Protein 1Y0K (pdb70)

Secondary structure (DSSP, 8-state):
-HHHHHHHHHHHHHHHHHHHHHS-HHHHHHHHHHHHHHHTT----GGGEE--SSSS-SEEETTEEEEEEEEE----EEEEHHHHHHTTHHHHHHHHHHHHHHT--GGG-EEEEEEE-SSEEEETTSPPPP-HHHHHTT-SEE---SSEE---EE-TTS-HHHHTTTT--EEPPTTT--

Solvent-accessible surface area: 9228 Å² total

B-factor: mean 22.19, std 8.13, range [10.28, 110.86]

Nearest PDB structures (foldseek):
  1y0k-assembly1_A  TM=1.006E+00  e=9.113E-38  Pseudomonas aeruginosa PAO1
  5sul-assembly1_A-2  TM=3.923E-01  e=6.007E-01  Saccharomyces cerevisiae S288C
  5l3k-assembly1_A  TM=2.399E-01  e=6.829E-01  Mycolicibacterium thermoresistibile

Foldseek 3Di:
DVLVVLVLLLVLLVVLVVDLVPDDDLVSQVVLVVLQCVLLVNDDDPVQWDQDPDDQPRIHGDQAREREEEQEDPSADEDELQVQLCSCVVVLVVVLVVCVVVVHQQQSHAYEYEYGYSRYDYDPVHDHDQPVVNVVSNHQWYWAYQFKIATRDHHPSHPPSSVVGHPDMGGDDRPSSD

InterPro domains:
  IPR011335 Restriction endonuclease type II-like [SSF52980] (1-209)
  IPR014796 Protein of unknown function DUF1780, putative endonuclease [PF08682] (2-208)
  IPR014796 Protein of unknown function DUF1780, putative endonuclease [cd22342] (6-203)
  IPR037074 Protein of unknown function DUF1780, putative endonuclease superfamily [G3DSA:3.40.1540.10] (1-209)

Radius of gyration: 15.77 Å; Cα contacts (8 Å, |Δi|>4): 285; chains: 1; bounding box: 35×41×45 Å

CATH classification: 3.40.1540.10

Sequence (178 aa):
NEADYLRLLTRQAEQANDFLSNARKWDRERWVCQRFLEALNNVPYRQEDFAAPGEQPPDVLFKGAGFEVFFVLDERPQRIAAAELQARLAPTLRKKAHNNYSERGIDHGELDLLAFVNLKRAVPDFNTPFPPPTEYLRQGWRSLSVGPTFARVLFAHSGAPEFLRANLGRSILFDAGVGL

Structure (mmCIF, N/CA/C/O backbone):
data_1Y0K
#
_entry.id   1Y0K
#
_cell.length_a   70.422
_cell.length_b   53.918
_cell.length_c   55.583
_cell.angle_alpha   90.00
_cell.angle_beta   119.41
_cell.angle_gamma   90.00
#
_symmetry.space_group_name_H-M   'C 1 2 1'
#
loop_
_entity.id
_entity.type
_entity.pdbx_description
1 polymer 'hypothetical protein PA4535'
2 water water
#
loop_
_atom_site.group_PDB
_atom_site.id
_atom_site.type_symbol
_atom_site.label_atom_id
_atom_site.label_alt_id
_atom_site.label_comp_id
_atom_site.label_asym_id
_atom_site.label_entity_id
_atom_site.label_seq_id
_atom_site.pdbx_PDB_ins_code
_atom_site.Cartn_x
_atom_site.Cartn_y
_atom_site.Cartn_z
_atom_site.occupancy
_atom_site.B_iso_or_equiv
_atom_site.auth_seq_id
_atom_site.auth_comp_id
_atom_site.auth_asym_id
_atom_site.auth_atom_id
_atom_site.pdbx_PDB_model_num
ATOM 9 N N . ASN A 1 2 ? 9.691 17.772 33.524 1.00 26.05 2 ASN A N 1
ATOM 10 C CA . ASN A 1 2 ? 10.196 16.650 32.744 1.00 25.75 2 ASN A CA 1
ATOM 11 C C . ASN A 1 2 ? 10.376 17.101 31.295 1.00 25.53 2 ASN A C 1
ATOM 12 O O . ASN A 1 2 ? 9.721 18.049 30.851 1.00 24.73 2 ASN A O 1
ATOM 17 N N . GLU A 1 3 ? 11.289 16.451 30.576 1.00 25.49 3 GLU A N 1
ATOM 18 C CA . GLU A 1 3 ? 11.635 16.900 29.220 1.00 25.87 3 GLU A CA 1
ATOM 19 C C . GLU A 1 3 ? 10.446 16.874 28.256 1.00 24.96 3 GLU A C 1
ATOM 20 O O . GLU A 1 3 ? 10.283 17.788 27.432 1.00 24.95 3 GLU A O 1
ATOM 26 N N . ALA A 1 4 ? 9.630 15.824 28.356 1.00 23.99 4 ALA A N 1
ATOM 27 C CA . ALA A 1 4 ? 8.483 15.638 27.469 1.00 23.09 4 ALA A CA 1
ATOM 28 C C . ALA A 1 4 ? 7.532 16.819 27.588 1.00 22.15 4 ALA A C 1
ATOM 29 O O . ALA A 1 4 ? 7.095 17.379 26.585 1.00 21.82 4 ALA A O 1
ATOM 31 N N . ASP A 1 5 ? 7.238 17.219 28.821 1.00 21.40 5 ASP A N 1
ATOM 32 C CA . ASP A 1 5 ? 6.324 18.330 29.040 1.00 21.42 5 ASP A CA 1
ATOM 33 C C . ASP A 1 5 ? 6.962 19.659 28.628 1.00 21.34 5 ASP A C 1
ATOM 34 O O . ASP A 1 5 ? 6.263 20.555 28.164 1.00 21.52 5 ASP A O 1
ATOM 39 N N . TYR A 1 6 ? 8.284 19.770 28.760 1.00 21.93 6 TYR A N 1
ATOM 40 C CA . TYR A 1 6 ? 8.971 20.998 28.301 1.00 21.83 6 TYR A CA 1
ATOM 41 C C . TYR A 1 6 ? 8.904 21.141 26.778 1.00 21.42 6 TYR A C 1
ATOM 42 O O . TYR A 1 6 ? 8.603 22.217 26.252 1.00 20.63 6 TYR A O 1
ATOM 51 N N . LEU A 1 7 ? 9.158 20.043 26.078 1.00 20.79 7 LEU A N 1
ATOM 52 C CA . LEU A 1 7 ? 9.061 20.029 24.622 1.00 20.86 7 LEU A CA 1
ATOM 53 C C . LEU A 1 7 ? 7.620 20.301 24.177 1.00 20.55 7 LEU A C 1
ATOM 54 O O . LEU A 1 7 ? 7.396 20.985 23.170 1.00 20.19 7 LEU A O 1
ATOM 59 N N . ARG A 1 8 ? 6.646 19.776 24.929 1.00 20.10 8 ARG A N 1
ATOM 60 C CA . ARG A 1 8 ? 5.230 20.092 24.687 1.00 19.75 8 ARG A CA 1
ATOM 61 C C . ARG A 1 8 ? 4.943 21.586 24.830 1.00 19.15 8 ARG A C 1
ATOM 62 O O . ARG A 1 8 ? 4.226 22.161 24.014 1.00 19.10 8 ARG A O 1
ATOM 70 N N . LEU A 1 9 ? 5.496 22.202 25.872 1.00 18.67 9 LEU A N 1
ATOM 71 C CA . LEU A 1 9 ? 5.369 23.639 26.076 1.00 18.89 9 LEU A CA 1
ATOM 72 C C . LEU A 1 9 ? 5.905 24.370 24.840 1.00 18.44 9 LEU A C 1
ATOM 73 O O . LEU A 1 9 ? 5.254 25.259 24.302 1.00 17.95 9 LEU A O 1
ATOM 78 N N . LEU A 1 10 ? 7.097 23.991 24.394 1.00 18.32 10 LEU A N 1
ATOM 79 C CA . LEU A 1 10 ? 7.692 24.655 23.232 1.00 18.36 10 LEU A CA 1
ATOM 80 C C . LEU A 1 10 ? 6.879 24.433 21.945 1.00 18.54 10 LEU A C 1
ATOM 81 O O . LEU A 1 10 ? 6.796 25.323 21.100 1.00 18.70 10 LEU A O 1
ATOM 86 N N . THR A 1 11 ? 6.262 23.259 21.819 1.00 18.67 11 THR A N 1
ATOM 87 C CA . THR A 1 11 ? 5.355 22.981 20.699 1.00 19.10 11 THR A CA 1
ATOM 88 C C . THR A 1 11 ? 4.091 23.850 20.735 1.00 19.01 11 THR A C 1
ATOM 89 O O . THR A 1 11 ? 3.678 24.381 19.704 1.00 18.95 11 THR A O 1
ATOM 93 N N . ARG A 1 12 ? 3.472 23.994 21.908 1.00 18.74 12 ARG A N 1
ATOM 94 C CA . ARG A 1 12 ? 2.291 24.863 22.040 1.00 19.02 12 ARG A CA 1
ATOM 95 C C . ARG A 1 12 ? 2.641 26.320 21.732 1.00 18.86 12 ARG A C 1
ATOM 96 O O . ARG A 1 12 ? 1.874 27.034 21.083 1.00 18.64 12 ARG A O 1
ATOM 104 N N . GLN A 1 13 ? 3.812 26.749 22.202 1.00 18.88 13 GLN A N 1
ATOM 105 C CA . GLN A 1 13 ? 4.361 28.062 21.876 1.00 19.35 13 GLN A CA 1
ATOM 106 C C . GLN A 1 13 ? 4.483 28.263 20.353 1.00 19.54 13 GLN A C 1
ATOM 107 O O . GLN A 1 13 ? 4.067 29.304 19.814 1.00 18.97 13 GLN A O 1
ATOM 113 N N . ALA A 1 14 ? 5.045 27.268 19.669 1.00 19.88 14 ALA A N 1
ATOM 114 C CA . ALA A 1 14 ? 5.177 27.319 18.213 1.00 21.09 14 ALA A CA 1
ATOM 115 C C . ALA A 1 14 ? 3.807 27.425 17.551 1.00 22.21 14 ALA A C 1
ATOM 116 O O . ALA A 1 14 ? 3.603 28.223 16.624 1.00 22.27 14 ALA A O 1
ATOM 118 N N . GLU A 1 15 ? 2.860 26.629 18.040 1.00 23.34 15 GLU A N 1
ATOM 119 C CA . GLU A 1 15 ? 1.486 26.668 17.542 1.00 25.13 15 GLU A CA 1
ATOM 120 C C . GLU A 1 15 ? 0.868 28.058 17.678 1.00 24.77 15 GLU A C 1
ATOM 121 O O . GLU A 1 15 ? 0.225 28.542 16.742 1.00 25.25 15 GLU A O 1
ATOM 127 N N . GLN A 1 16 ? 1.079 28.696 18.829 1.00 24.93 16 GLN A N 1
ATOM 128 C CA . GLN A 1 16 ? 0.564 30.042 19.105 1.00 25.47 16 GLN A CA 1
ATOM 129 C C . GLN A 1 16 ? 1.088 31.073 18.122 1.00 24.63 16 GLN A C 1
ATOM 130 O O . GLN A 1 16 ? 0.330 31.920 17.651 1.00 24.30 16 GLN A O 1
ATOM 136 N N . ALA A 1 17 ? 2.389 31.003 17.837 1.00 23.84 17 ALA A N 1
ATOM 137 C CA . ALA A 1 17 ? 3.012 31.897 16.869 1.00 23.54 17 ALA A CA 1
ATOM 138 C C . ALA A 1 17 ? 2.398 31.695 15.482 1.00 23.25 17 ALA A C 1
ATOM 139 O O . ALA A 1 17 ? 2.089 32.666 14.806 1.00 22.90 17 ALA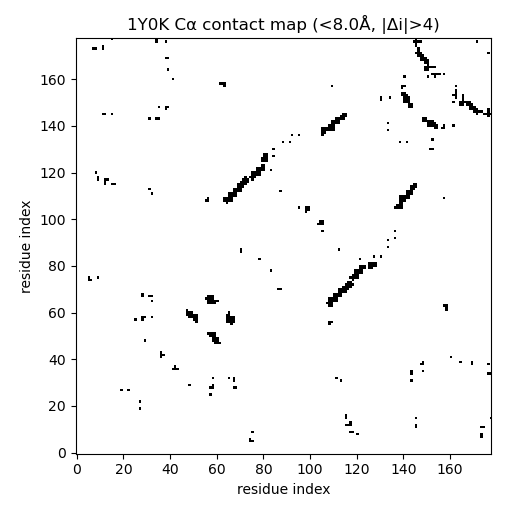 A O 1
ATOM 141 N N . ASN A 1 18 ? 2.213 30.437 15.075 1.00 23.14 18 ASN A N 1
ATOM 142 C CA . ASN A 1 18 ? 1.574 30.134 13.788 1.00 23.77 18 ASN A CA 1
ATOM 143 C C . ASN A 1 18 ? 0.145 30.644 13.706 1.00 24.43 18 ASN A C 1
ATOM 144 O O . ASN A 1 18 ? -0.257 31.201 12.686 1.00 24.11 18 ASN A O 1
ATOM 149 N N . ASP A 1 19 ? -0.612 30.459 14.784 1.00 24.87 19 ASP A N 1
ATOM 150 C CA . ASP A 1 19 ? -1.996 30.935 14.825 1.00 26.44 19 ASP A CA 1
ATOM 151 C C . ASP A 1 19 ? -2.055 32.444 14.612 1.00 26.48 19 ASP A C 1
ATOM 152 O O . ASP A 1 19 ? -2.881 32.930 13.842 1.00 26.81 19 ASP A O 1
ATOM 157 N N . PHE A 1 20 ? -1.148 33.174 15.253 1.00 26.85 20 PHE A N 1
ATOM 158 C CA . PHE A 1 20 ? -1.048 34.620 15.033 1.00 26.99 20 PHE A CA 1
ATOM 159 C C . PHE A 1 20 ? -0.681 34.993 13.590 1.00 26.90 20 PHE A C 1
ATOM 160 O O . PHE A 1 20 ? -1.326 35.859 12.980 1.00 26.54 20 PHE A O 1
ATOM 168 N N . LEU A 1 21 ? 0.355 34.355 13.048 1.00 26.55 21 LEU A N 1
ATOM 169 C CA . LEU A 1 21 ? 0.854 34.706 11.714 1.00 27.53 21 LEU A CA 1
ATOM 170 C C . LEU A 1 21 ? -0.174 34.430 10.624 1.00 28.30 21 LEU A C 1
ATOM 171 O O . LEU A 1 21 ? -0.327 35.220 9.690 1.00 28.36 21 LEU A O 1
ATOM 176 N N . SER A 1 22 ? -0.886 33.315 10.759 1.00 29.53 22 SER A N 1
ATOM 177 C CA . SER A 1 22 ? -1.842 32.893 9.738 1.00 30.68 22 SER A CA 1
ATOM 178 C C . SER A 1 22 ? -3.028 33.858 9.648 1.00 31.09 22 SER A C 1
ATOM 179 O O . SER A 1 22 ? -3.717 33.901 8.629 1.00 31.71 22 SER A O 1
ATOM 182 N N . ASN A 1 23 ? -3.243 34.649 10.696 1.00 31.08 23 ASN A N 1
ATOM 183 C CA . ASN A 1 23 ? -4.370 35.585 10.736 1.00 31.52 23 ASN A CA 1
ATOM 184 C C . ASN A 1 23 ? -3.985 37.065 10.632 1.00 31.09 23 ASN A C 1
ATOM 185 O O . ASN A 1 23 ? -4.855 37.930 10.505 1.00 31.43 23 ASN A O 1
ATOM 190 N N . ALA A 1 24 ? -2.686 37.351 10.687 1.00 30.11 24 ALA A N 1
ATOM 191 C CA . ALA A 1 24 ? -2.190 38.729 10.650 1.00 29.38 24 ALA A CA 1
ATOM 192 C C . ALA A 1 24 ? -2.174 39.273 9.224 1.00 28.79 24 ALA A C 1
ATOM 193 O O . ALA A 1 24 ? -2.098 38.506 8.265 1.00 28.85 24 ALA A O 1
ATOM 195 N N . ARG A 1 25 ? -2.247 40.597 9.097 1.00 28.64 25 ARG A N 1
ATOM 196 C CA . ARG A 1 25 ? -2.100 41.262 7.803 1.00 28.23 25 ARG A CA 1
ATOM 197 C C . ARG A 1 25 ? -0.626 41.303 7.404 1.00 27.53 25 ARG A C 1
ATOM 198 O O . ARG A 1 25 ? 0.242 41.267 8.276 1.00 26.77 25 ARG A O 1
ATOM 206 N N . LYS A 1 26 ? -0.354 41.404 6.098 1.00 26.70 26 LYS A N 1
ATOM 207 C CA . LYS A 1 26 ? 1.009 41.225 5.563 1.00 26.48 26 LYS A CA 1
ATOM 208 C C . LYS A 1 26 ? 2.086 42.168 6.132 1.00 25.65 26 LYS A C 1
ATOM 209 O O . LYS A 1 26 ? 3.101 41.702 6.675 1.00 25.76 26 LYS A O 1
ATOM 215 N N . TRP A 1 27 ? 1.889 43.477 6.003 1.00 24.11 27 TRP A N 1
ATOM 216 C CA . TRP A 1 27 ? 2.902 44.395 6.507 1.00 23.20 27 TRP A CA 1
ATOM 217 C C . TRP A 1 27 ? 2.971 44.367 8.032 1.00 21.98 27 TRP A C 1
ATOM 218 O O . TRP A 1 27 ? 4.057 44.417 8.612 1.00 21.78 27 TRP A O 1
ATOM 229 N N . ASP A 1 28 ? 1.816 44.261 8.675 1.00 21.16 28 ASP A N 1
ATOM 230 C CA . ASP A 1 28 ? 1.770 44.150 10.131 1.00 20.39 28 ASP A CA 1
ATOM 231 C C . ASP A 1 28 ? 2.568 42.926 10.622 1.00 19.58 28 ASP A C 1
ATOM 232 O O . ASP A 1 28 ? 3.304 43.017 11.598 1.00 18.74 28 ASP A O 1
ATOM 237 N N . ARG A 1 29 ? 2.410 41.804 9.930 1.00 18.56 29 ARG A N 1
ATOM 238 C CA . ARG A 1 29 ? 3.153 40.573 10.202 1.00 18.95 29 ARG A CA 1
ATOM 239 C C . ARG A 1 29 ? 4.662 40.811 10.118 1.00 17.58 29 ARG A C 1
ATOM 240 O O . ARG A 1 29 ? 5.419 40.381 10.990 1.00 17.00 29 ARG A O 1
ATOM 248 N N . GLU A 1 30 ? 5.087 41.478 9.049 1.00 17.11 30 GLU A N 1
ATOM 249 C CA . GLU A 1 30 ? 6.500 41.768 8.819 1.00 16.36 30 GLU A CA 1
ATOM 250 C C . GLU A 1 30 ? 7.051 42.735 9.860 1.00 16.22 30 GLU A C 1
ATOM 251 O O . GLU A 1 30 ? 8.153 42.525 10.384 1.00 16.23 30 GLU A O 1
ATOM 257 N N . ARG A 1 31 ? 6.278 43.771 10.181 1.00 15.68 31 ARG A N 1
ATOM 258 C CA . ARG A 1 31 ? 6.668 44.719 11.230 1.00 15.48 31 ARG A CA 1
ATOM 259 C C . ARG A 1 31 ? 6.748 44.013 12.590 1.00 14.68 31 ARG A C 1
ATOM 260 O O . ARG A 1 31 ? 7.669 44.255 13.378 1.00 14.46 31 ARG A O 1
ATOM 268 N N . TRP A 1 32 ? 5.799 43.120 12.848 1.00 14.18 32 TRP A N 1
ATOM 269 C CA . TRP A 1 32 ? 5.772 42.368 14.096 1.00 14.08 32 TRP A CA 1
ATOM 270 C C . TRP A 1 32 ? 7.074 41.572 14.237 1.00 13.52 32 TRP A C 1
ATOM 271 O O . TRP A 1 32 ? 7.675 41.577 15.300 1.00 13.13 32 TRP A O 1
ATOM 282 N N . VAL A 1 33 ? 7.519 40.918 13.163 1.00 12.86 33 VAL A N 1
ATOM 283 C CA . VAL A 1 33 ? 8.788 40.168 13.201 1.00 12.36 33 VAL A CA 1
ATOM 284 C C . VAL A 1 33 ? 9.955 41.096 13.569 1.00 12.42 33 VAL A C 1
ATOM 285 O O . VAL A 1 33 ? 10.787 40.767 14.426 1.00 12.43 33 VAL A O 1
ATOM 289 N N . CYS A 1 34 ? 10.014 42.250 12.914 1.00 12.71 34 CYS A N 1
ATOM 290 C CA . CYS A 1 34 ? 11.050 43.238 13.208 1.00 12.40 34 CYS A CA 1
ATOM 291 C C . CYS A 1 34 ? 11.000 43.659 14.679 1.00 12.58 34 CYS A C 1
ATOM 292 O O . CYS A 1 34 ? 12.032 43.737 15.330 1.00 12.29 34 CYS A O 1
ATOM 295 N N . GLN A 1 35 ? 9.807 43.931 15.202 1.00 12.69 35 GLN A N 1
ATOM 296 C CA . GLN A 1 35 ? 9.705 44.314 16.617 1.00 13.85 35 GLN A CA 1
ATOM 297 C C . GLN A 1 35 ? 10.217 43.222 17.546 1.00 13.53 35 GLN A C 1
ATOM 298 O O . GLN A 1 35 ? 10.955 43.511 18.484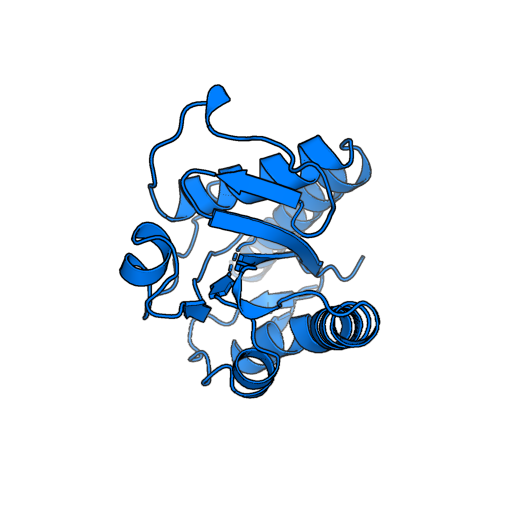 1.00 13.65 35 GLN A O 1
ATOM 304 N N . ARG A 1 36 ? 9.832 41.971 17.286 1.00 13.36 36 ARG A N 1
ATOM 305 C CA . ARG A 1 36 ? 10.282 40.836 18.120 1.00 13.54 36 ARG A CA 1
ATOM 306 C C . ARG A 1 36 ? 11.807 40.717 18.099 1.00 13.57 36 ARG A C 1
ATOM 307 O O . ARG A 1 36 ? 12.445 40.459 19.126 1.00 14.10 36 ARG A O 1
ATOM 315 N N . PHE A 1 37 ? 12.390 40.916 16.920 1.00 13.31 37 PHE A N 1
ATOM 316 C CA . PHE A 1 37 ? 13.849 40.858 16.748 1.00 13.03 37 PHE A CA 1
ATOM 317 C C . PHE A 1 37 ? 14.544 41.978 17.524 1.00 13.28 37 PHE A C 1
ATOM 318 O O . PHE A 1 37 ? 15.515 41.736 18.248 1.00 13.13 37 PHE A O 1
ATOM 326 N N . LEU A 1 38 ? 14.045 43.203 17.391 1.00 13.70 38 LEU A N 1
ATOM 327 C CA . LEU A 1 38 ? 14.634 44.343 18.102 1.00 13.85 38 LEU A CA 1
ATOM 328 C C . LEU A 1 38 ? 14.513 44.156 19.621 1.00 14.99 38 LEU A C 1
ATOM 329 O O . LEU A 1 38 ? 15.443 44.472 20.365 1.00 15.24 38 LEU A O 1
ATOM 334 N N . GLU A 1 39 ? 13.363 43.640 20.066 1.00 15.47 39 GLU A N 1
ATOM 335 C CA . GLU A 1 39 ? 13.168 43.304 21.480 1.00 16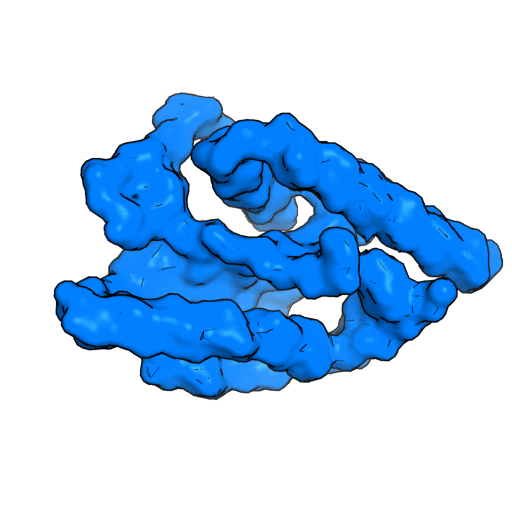.84 39 GLU A CA 1
ATOM 336 C C . GLU A 1 39 ? 14.163 42.252 21.966 1.00 16.74 39 GLU A C 1
ATOM 337 O O . GLU A 1 39 ? 14.704 42.376 23.060 1.00 17.15 39 GLU A O 1
ATOM 343 N N . ALA A 1 40 ? 14.431 41.248 21.136 1.00 16.47 40 ALA A N 1
ATOM 344 C CA . ALA A 1 40 ? 15.441 40.231 21.446 1.00 16.84 40 ALA A CA 1
ATOM 345 C C . ALA A 1 40 ? 16.821 40.839 21.659 1.00 17.20 40 ALA A C 1
ATOM 346 O O . ALA A 1 40 ? 17.574 40.390 22.523 1.00 17.57 40 ALA A O 1
ATOM 348 N N . LEU A 1 41 ? 17.141 41.864 20.873 1.00 17.20 41 LEU A N 1
ATOM 349 C CA . LEU A 1 41 ? 18.455 42.492 20.927 1.00 17.46 41 LEU A CA 1
ATOM 350 C C . LEU A 1 41 ? 18.509 43.681 21.867 1.00 17.39 41 LEU A C 1
ATOM 351 O O . LEU A 1 41 ? 19.553 44.331 21.966 1.00 17.60 41 LEU A O 1
ATOM 356 N N A ASN A 1 42 ? 17.388 43.958 22.534 0.50 17.67 42 ASN A N 1
ATOM 357 N N B ASN A 1 42 ? 17.399 43.961 22.558 0.50 17.69 42 ASN A N 1
ATOM 358 C CA A ASN A 1 42 ? 17.271 45.101 23.433 0.50 17.87 42 ASN A CA 1
ATOM 359 C CA B ASN A 1 42 ? 17.273 45.132 23.446 0.50 17.91 42 ASN A CA 1
ATOM 360 C C A ASN A 1 42 ? 17.633 46.411 22.719 0.50 17.83 42 ASN A C 1
ATOM 361 C C B ASN A 1 42 ? 17.547 46.468 22.756 0.50 17.86 42 ASN A C 1
ATOM 362 O O A ASN A 1 42 ? 18.400 47.234 23.229 0.50 17.42 42 ASN A O 1
ATOM 363 O O B ASN A 1 42 ? 18.159 47.377 23.330 0.50 17.39 42 ASN A O 1
ATOM 372 N N . VAL A 1 43 ? 17.083 46.582 21.518 1.00 17.32 43 VAL A N 1
ATOM 373 C CA . VAL A 1 43 ? 17.297 47.780 20.724 1.00 17.76 43 VAL A CA 1
ATOM 374 C C . VAL A 1 43 ? 16.029 48.621 20.858 1.00 18.46 43 VAL A C 1
ATOM 375 O O . VAL A 1 43 ? 14.946 48.180 20.460 1.00 18.07 43 VAL A O 1
ATOM 379 N N . PRO A 1 44 ? 16.151 49.823 21.448 1.00 19.26 44 PRO A N 1
ATOM 380 C CA . PRO A 1 44 ? 14.979 50.694 21.639 1.00 19.58 44 PRO A CA 1
ATOM 381 C C . PRO A 1 44 ? 14.334 51.151 20.331 1.00 19.68 44 PRO A C 1
ATOM 382 O O . PRO A 1 44 ? 15.020 51.378 19.332 1.00 19.48 44 PRO A O 1
ATOM 386 N N . TYR A 1 45 ? 13.013 51.290 20.347 1.00 19.98 45 TYR A N 1
ATOM 387 C CA . TYR A 1 45 ? 12.298 51.792 19.186 1.00 20.12 45 TYR A CA 1
ATOM 388 C C . TYR A 1 45 ? 11.020 52.501 19.605 1.00 20.87 45 TYR A C 1
ATOM 389 O O . TYR A 1 45 ? 10.474 52.245 20.683 1.00 20.80 45 TYR A O 1
ATOM 398 N N . ARG A 1 46 ? 10.560 53.401 18.749 1.00 21.73 46 ARG A N 1
ATOM 399 C CA . ARG A 1 46 ? 9.229 53.962 18.879 1.00 22.90 46 ARG A CA 1
ATOM 400 C C . ARG A 1 46 ? 8.447 53.468 17.673 1.00 22.35 46 ARG A C 1
ATOM 401 O O . ARG A 1 46 ? 9.042 53.107 16.654 1.00 22.54 46 ARG A O 1
ATOM 409 N N . GLN A 1 47 ? 7.123 53.442 17.777 1.00 22.42 47 GLN A N 1
ATOM 410 C CA . GLN A 1 47 ? 6.292 52.889 16.709 1.00 22.53 47 GLN A CA 1
ATOM 411 C C . GLN A 1 47 ? 6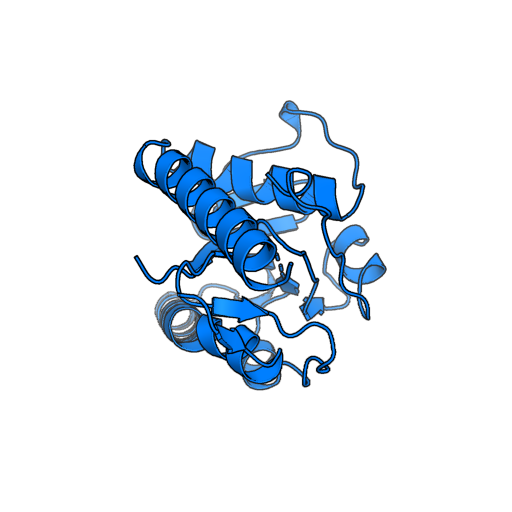.505 53.600 15.374 1.00 22.26 47 GLN A C 1
ATOM 412 O O . GLN A 1 47 ? 6.476 52.968 14.317 1.00 22.25 47 GLN A O 1
ATOM 418 N N . GLU A 1 48 ? 6.720 54.914 15.440 1.00 22.64 48 GLU A N 1
ATOM 419 C CA . GLU A 1 48 ? 6.959 55.759 14.265 1.00 23.01 48 GLU A CA 1
ATOM 420 C C . GLU A 1 48 ? 8.265 55.430 13.523 1.00 22.50 48 GLU A C 1
ATOM 421 O O . GLU A 1 48 ? 8.454 55.851 12.378 1.00 22.45 48 GLU A O 1
ATOM 427 N N . ASP A 1 49 ? 9.163 54.685 14.170 1.00 21.93 49 ASP A N 1
ATOM 428 C CA . ASP A 1 49 ? 10.435 54.313 13.549 1.00 21.43 49 ASP A CA 1
ATOM 429 C C . ASP A 1 49 ? 10.321 53.325 12.381 1.00 21.20 49 ASP A C 1
ATOM 430 O O . ASP A 1 49 ? 11.256 53.202 11.597 1.00 21.20 49 ASP A O 1
ATOM 435 N N . PHE A 1 50 ? 9.207 52.602 12.284 1.00 20.80 50 PHE A N 1
ATOM 436 C CA . PHE A 1 50 ? 9.019 51.639 11.195 1.00 20.83 50 PHE A CA 1
ATOM 437 C C . PHE A 1 50 ? 8.297 52.281 10.019 1.00 21.76 50 PHE A C 1
ATOM 438 O O . PHE A 1 50 ? 7.316 53.006 10.206 1.00 22.06 50 PHE A O 1
ATOM 446 N N . ALA A 1 51 ? 8.787 52.013 8.816 1.00 22.02 51 ALA A N 1
ATOM 447 C CA . ALA A 1 51 ? 8.156 52.513 7.605 1.00 23.06 51 ALA A CA 1
ATOM 448 C C . ALA A 1 51 ? 8.263 51.491 6.484 1.00 23.55 51 ALA A C 1
ATOM 449 O O . ALA A 1 51 ? 9.151 50.634 6.491 1.00 23.32 51 ALA A O 1
ATOM 451 N N . ALA A 1 52 ? 7.342 51.573 5.529 1.00 24.08 52 ALA A N 1
ATOM 452 C CA . ALA A 1 52 ? 7.439 50.748 4.329 1.00 24.28 52 ALA A CA 1
ATOM 453 C C . ALA A 1 52 ? 8.148 51.541 3.226 1.00 24.49 52 ALA A C 1
ATOM 454 O O . ALA A 1 52 ? 7.932 52.753 3.097 1.00 25.15 52 ALA A O 1
ATOM 456 N N . PRO A 1 53 ? 9.011 50.877 2.437 1.00 24.10 53 PRO A N 1
ATOM 457 C CA . PRO A 1 53 ? 9.675 51.577 1.341 1.00 24.44 53 PRO A CA 1
ATOM 458 C C . PRO A 1 53 ? 8.744 51.742 0.151 1.00 24.99 53 PRO A C 1
ATOM 459 O O . PRO A 1 53 ? 7.674 51.121 0.110 1.00 24.82 53 PRO A O 1
ATOM 463 N N . GLY A 1 54 ? 9.166 52.566 -0.806 1.00 25.50 54 GLY A N 1
ATOM 464 C CA . GLY A 1 54 ? 8.449 52.753 -2.070 1.00 26.68 54 GLY A CA 1
ATOM 465 C C . GLY A 1 54 ? 8.376 51.480 -2.899 1.00 27.19 54 GLY A C 1
ATOM 466 O O . GLY A 1 54 ? 7.316 51.134 -3.436 1.00 27.66 54 GLY A O 1
ATOM 467 N N . GLU A 1 55 ? 9.506 50.787 -3.005 1.00 27.41 55 GLU A N 1
ATOM 468 C CA . GLU A 1 55 ? 9.577 49.542 -3.760 1.00 27.79 55 GLU A CA 1
ATOM 469 C C . GLU A 1 55 ? 10.060 48.445 -2.847 1.00 26.78 55 GLU A C 1
ATOM 470 O O . GLU A 1 55 ? 10.970 48.663 -2.049 1.00 26.84 55 GLU A O 1
ATOM 476 N N . GLN A 1 56 ? 9.446 47.274 -2.965 1.00 25.59 56 GLN A N 1
ATOM 477 C CA . GLN A 1 56 ? 9.982 46.065 -2.343 1.00 24.94 56 GLN A CA 1
ATOM 478 C C . GLN A 1 56 ? 10.949 45.403 -3.329 1.00 23.79 56 GLN A C 1
ATOM 479 O O . GLN A 1 56 ? 10.693 45.383 -4.546 1.00 24.30 56 GLN A O 1
ATOM 485 N N . PRO A 1 57 ? 12.077 44.875 -2.830 1.00 22.29 57 PRO A N 1
ATOM 486 C CA . PRO A 1 57 ? 12.520 44.819 -1.433 1.00 20.87 57 PRO A CA 1
ATOM 487 C C . PRO A 1 57 ? 13.134 46.155 -1.000 1.00 19.86 57 PRO A C 1
ATOM 488 O O . PRO A 1 57 ? 13.502 46.961 -1.862 1.00 20.74 57 PRO A O 1
ATOM 492 N N . PRO A 1 58 ? 13.278 46.383 0.313 1.00 18.73 58 PRO A N 1
ATOM 493 C CA . PRO A 1 58 ? 12.917 45.478 1.411 1.00 17.76 58 PRO A CA 1
ATOM 494 C C . PRO A 1 58 ? 11.448 45.607 1.830 1.00 17.31 58 PRO A C 1
ATOM 495 O O . PRO A 1 58 ? 10.627 46.115 1.058 1.00 17.13 58 PRO A O 1
ATOM 499 N N . ASP A 1 59 ? 11.128 45.156 3.045 1.00 16.14 59 ASP A N 1
ATOM 500 C CA . ASP A 1 59 ? 9.756 45.201 3.567 1.00 15.71 59 ASP A CA 1
ATOM 501 C C . ASP A 1 59 ? 9.556 46.286 4.607 1.00 15.50 59 ASP A C 1
ATOM 502 O O . ASP A 1 59 ? 8.538 46.990 4.593 1.00 15.05 59 ASP A O 1
ATOM 507 N N . VAL A 1 60 ? 10.517 46.400 5.518 1.00 14.65 60 VAL A N 1
ATOM 508 C CA . VAL A 1 60 ? 10.400 47.295 6.658 1.00 14.79 60 VAL A CA 1
ATOM 509 C C . VAL A 1 60 ? 11.687 48.080 6.839 1.00 14.71 60 VAL A C 1
ATOM 510 O O . VAL A 1 60 ? 12.768 47.496 6.986 1.00 15.12 60 VAL A O 1
ATOM 514 N N . LEU A 1 61 ? 11.567 49.409 6.830 1.00 15.20 61 LEU A N 1
ATOM 515 C CA . LEU A 1 61 ? 12.693 50.286 7.132 1.00 15.42 61 LEU A CA 1
ATOM 516 C C . LEU A 1 61 ? 12.730 50.610 8.618 1.00 15.63 61 LEU A C 1
ATOM 517 O O . LEU A 1 61 ? 11.703 50.915 9.219 1.00 15.95 61 LEU A O 1
ATOM 522 N N . PHE A 1 62 ? 13.916 50.534 9.205 1.00 15.39 62 PHE A N 1
ATOM 523 C CA . PHE A 1 62 ? 14.107 50.947 10.599 1.00 15.80 62 PHE A CA 1
ATOM 524 C C . PHE A 1 62 ? 15.516 51.465 10.785 1.00 16.14 62 PHE A C 1
ATOM 525 O O . PHE A 1 62 ? 16.473 50.702 10.685 1.00 15.70 62 PHE A O 1
ATOM 533 N N . LYS A 1 63 ? 15.642 52.764 11.061 1.00 17.09 63 LYS A N 1
ATOM 534 C CA . LYS A 1 63 ? 16.939 53.394 11.383 1.00 18.48 63 LYS A CA 1
ATOM 535 C C . LYS A 1 63 ? 18.132 52.899 10.545 1.00 18.22 63 LYS A C 1
ATOM 536 O O . LYS A 1 63 ? 19.161 52.440 11.079 1.00 19.80 63 LYS A O 1
ATOM 542 N N . GLY A 1 64 ? 17.985 52.986 9.234 1.00 18.21 64 GLY A N 1
ATOM 543 C CA . GLY A 1 64 ? 19.063 52.616 8.335 1.00 17.38 64 GLY A CA 1
ATOM 544 C C . GLY A 1 64 ? 19.016 51.164 7.883 1.00 16.79 64 GLY A C 1
ATOM 545 O O . GLY A 1 64 ? 19.615 50.825 6.857 1.00 17.03 64 GLY A O 1
ATOM 546 N N . ALA A 1 65 ? 18.332 50.312 8.650 1.00 15.91 65 ALA A N 1
ATOM 547 C CA . ALA A 1 65 ? 18.112 48.917 8.239 1.00 15.52 65 ALA A CA 1
ATOM 548 C C . ALA A 1 65 ? 17.042 48.832 7.164 1.00 15.42 65 ALA A C 1
ATOM 549 O O . ALA A 1 65 ? 16.074 49.587 7.179 1.00 15.47 65 ALA A O 1
ATOM 551 N N . GLY A 1 66 ? 17.235 47.908 6.230 1.00 15.45 66 GLY A N 1
ATOM 552 C CA . GLY A 1 66 ? 16.237 47.615 5.209 1.00 14.94 66 GLY A CA 1
ATOM 553 C C . GLY A 1 66 ? 15.870 46.156 5.404 1.00 14.11 66 GLY A C 1
ATOM 554 O O . GLY A 1 66 ? 16.438 45.268 4.771 1.00 14.78 66 GLY A O 1
ATOM 555 N N . PHE A 1 67 ? 14.920 45.908 6.295 1.00 14.07 67 PHE A N 1
ATOM 556 C CA . PHE A 1 67 ? 14.609 44.525 6.658 1.00 13.27 67 PHE A CA 1
ATOM 557 C C . PHE A 1 67 ? 13.767 43.851 5.598 1.00 13.37 67 PHE A C 1
ATOM 558 O O . PHE A 1 67 ? 12.631 44.268 5.329 1.00 13.06 67 PHE A O 1
ATOM 566 N N . GLU A 1 68 ? 14.343 42.797 5.010 1.00 12.20 68 GLU A N 1
ATOM 567 C CA . GLU A 1 68 ? 13.664 41.939 4.056 1.00 13.08 68 GLU A CA 1
ATOM 568 C C . GLU A 1 68 ? 13.240 40.694 4.834 1.00 12.82 68 GLU A C 1
ATOM 569 O O . GLU A 1 68 ? 14.069 39.855 5.191 1.00 12.73 68 GLU A O 1
ATOM 575 N N . VAL A 1 69 ? 11.951 40.612 5.121 1.00 11.87 69 VAL A N 1
ATOM 576 C CA . VAL A 1 69 ? 11.444 39.637 6.095 1.00 12.91 69 VAL A CA 1
ATOM 577 C C . VAL A 1 69 ? 10.884 38.401 5.400 1.00 13.48 69 VAL A C 1
ATOM 578 O O . VAL A 1 69 ? 10.087 38.510 4.459 1.00 14.09 69 VAL A O 1
ATOM 582 N N . PHE A 1 70 ? 11.309 37.222 5.845 1.00 13.14 70 PHE A N 1
ATOM 583 C CA . PHE A 1 70 ? 10.724 35.995 5.309 1.00 13.34 70 PHE A CA 1
ATOM 584 C C . PHE A 1 70 ? 10.469 34.970 6.407 1.00 14.20 70 PHE A C 1
ATOM 585 O O . PHE A 1 70 ? 11.027 35.070 7.496 1.00 13.49 70 PHE A O 1
ATOM 593 N N . PHE A 1 71 ? 9.596 34.009 6.112 1.00 14.08 71 PHE A N 1
ATOM 594 C CA . PHE A 1 71 ? 9.140 33.038 7.103 1.00 15.06 71 PHE A CA 1
ATOM 595 C C . PHE A 1 71 ? 9.605 31.643 6.754 1.00 15.68 71 PHE A C 1
ATOM 596 O O . PHE A 1 71 ? 9.487 31.202 5.595 1.00 15.67 71 PHE A O 1
ATOM 604 N N . VAL A 1 72 ? 10.166 30.977 7.759 1.00 15.46 72 VAL A N 1
ATOM 605 C CA . VAL A 1 72 ? 10.682 29.612 7.648 1.00 16.95 72 VAL A CA 1
ATOM 606 C C . VAL A 1 72 ? 9.845 28.759 8.593 1.00 17.69 72 VAL A C 1
ATOM 607 O O . VAL A 1 72 ? 10.089 28.722 9.798 1.00 16.69 72 VAL A O 1
ATOM 611 N N . LEU A 1 73 ? 8.830 28.113 8.028 1.00 19.48 73 LEU A N 1
ATOM 612 C CA . LEU A 1 73 ? 7.879 27.324 8.807 1.00 21.34 73 LEU A CA 1
ATOM 613 C C . LEU A 1 73 ? 7.888 25.866 8.347 1.00 23.41 73 LEU A C 1
ATOM 614 O O . LEU A 1 73 ? 8.636 25.500 7.437 1.00 24.28 73 LEU A O 1
ATOM 619 N N . ASP A 1 74 ? 7.081 25.034 8.993 1.00 25.30 74 ASP A N 1
ATOM 620 C CA . ASP A 1 74 ? 6.942 23.640 8.570 1.00 27.48 74 ASP A CA 1
ATOM 621 C C . ASP A 1 74 ? 5.488 23.166 8.560 1.00 29.69 74 ASP A C 1
ATOM 622 O O . ASP A 1 74 ? 5.219 21.983 8.305 1.00 30.43 74 ASP A O 1
ATOM 627 N N . GLU A 1 75 ? 4.566 24.097 8.826 1.00 31.75 75 GLU A N 1
ATOM 628 C CA . GLU A 1 75 ? 3.131 23.805 8.960 1.00 34.12 75 GLU A CA 1
ATOM 629 C C . GLU A 1 75 ? 2.369 25.020 9.493 1.00 34.60 75 GLU A C 1
ATOM 630 O O . GLU A 1 75 ? 2.712 26.165 9.190 1.00 35.62 75 GLU A O 1
ATOM 636 N N . ARG A 1 105 ? 5.799 15.020 17.761 1.00 38.36 105 ARG A N 1
ATOM 637 C CA . ARG A 1 105 ? 6.641 15.201 18.944 1.00 38.43 105 ARG A CA 1
ATOM 638 C C . ARG A 1 105 ? 8.064 15.637 18.546 1.00 37.37 105 ARG A C 1
ATOM 639 O O . ARG A 1 105 ? 8.773 14.896 17.859 1.00 37.29 105 ARG A O 1
ATOM 647 N N . PRO A 1 106 ? 8.488 16.839 18.999 1.00 36.34 106 PRO A N 1
ATOM 648 C CA . PRO A 1 106 ? 9.602 17.567 18.378 1.00 35.31 106 PRO A CA 1
ATOM 649 C C . PRO A 1 106 ? 10.994 16.964 18.586 1.00 34.20 106 PRO A C 1
ATOM 650 O O . PRO A 1 106 ? 11.270 16.323 19.606 1.00 34.33 106 PRO A O 1
ATOM 654 N N . GLN A 1 107 ? 11.848 17.192 17.592 1.00 32.34 107 GLN A N 1
ATOM 655 C CA . GLN A 1 107 ? 13.217 16.715 17.555 1.00 31.19 107 GLN A CA 1
ATOM 656 C C . GLN A 1 107 ? 14.165 17.900 17.715 1.00 29.16 107 GLN A C 1
ATOM 657 O O . GLN A 1 107 ? 13.872 18.985 17.238 1.00 29.02 107 GLN A O 1
ATOM 663 N N . ARG A 1 108 ? 15.302 17.701 18.375 1.00 27.26 108 ARG A N 1
ATOM 664 C CA . ARG A 1 108 ? 16.302 18.774 18.450 1.00 25.31 108 ARG A CA 1
ATOM 665 C C . ARG A 1 108 ? 17.175 18.777 17.191 1.00 24.12 108 ARG A C 1
ATOM 666 O O . ARG A 1 108 ? 17.721 17.750 16.782 1.00 23.79 108 ARG A O 1
ATOM 674 N N . ILE A 1 109 ? 17.281 19.945 16.571 1.00 21.53 109 ILE A N 1
ATOM 675 C CA . ILE A 1 109 ? 17.984 20.096 15.305 1.00 20.40 109 ILE A CA 1
ATOM 676 C C . ILE A 1 109 ? 19.261 20.911 15.525 1.00 19.60 109 ILE A C 1
ATOM 677 O O . ILE A 1 109 ? 19.210 21.963 16.153 1.00 19.11 109 ILE A O 1
ATOM 682 N N . ALA A 1 110 ? 20.395 20.423 15.014 1.00 18.94 110 ALA A N 1
ATOM 683 C CA . ALA A 1 110 ? 21.664 21.138 15.125 1.00 17.95 110 ALA A CA 1
ATOM 684 C C . ALA A 1 110 ? 21.571 22.516 14.475 1.00 17.48 110 ALA A C 1
ATOM 685 O O . ALA A 1 110 ? 20.797 22.727 13.536 1.00 16.90 110 ALA A O 1
ATOM 687 N N . ALA A 1 111 ? 22.359 23.454 14.984 1.00 17.14 111 ALA A N 1
ATOM 688 C CA . ALA A 1 111 ? 22.354 24.820 14.473 1.00 17.21 111 ALA A CA 1
ATOM 689 C C . ALA A 1 111 ? 22.633 24.854 12.976 1.00 17.30 111 ALA A C 1
ATOM 690 O O . ALA A 1 111 ? 22.046 25.656 12.253 1.00 17.43 111 ALA A O 1
ATOM 692 N N . ALA A 1 112 ? 23.533 23.984 12.520 1.00 17.23 112 ALA A N 1
ATOM 693 C CA . ALA A 1 112 ? 23.881 23.891 11.108 1.00 17.55 112 ALA A CA 1
ATOM 694 C C . ALA A 1 112 ? 22.658 23.544 10.264 1.00 17.85 112 ALA A C 1
ATOM 695 O O . ALA A 1 112 ? 22.407 24.172 9.233 1.00 17.33 112 ALA A O 1
ATOM 697 N N . GLU A 1 113 ? 21.900 22.547 10.713 1.00 18.15 113 GLU A N 1
ATOM 698 C CA . GLU A 1 113 ? 20.703 22.103 9.996 1.00 19.06 113 GLU A CA 1
ATOM 699 C C . GLU A 1 113 ? 19.597 23.160 10.068 1.00 18.38 113 GLU A C 1
ATOM 700 O O . GLU A 1 113 ? 18.884 23.374 9.087 1.00 18.15 113 GLU A O 1
ATOM 706 N N . LEU A 1 114 ? 19.477 23.831 11.217 1.00 17.71 114 LEU A N 1
ATOM 707 C CA . LEU A 1 114 ? 18.521 24.931 11.389 1.00 17.35 114 LEU A CA 1
ATOM 708 C C . LEU A 1 114 ? 18.821 26.060 10.394 1.00 16.70 114 LEU A C 1
ATOM 709 O O . LEU A 1 114 ? 17.940 26.559 9.687 1.00 16.55 114 LEU A O 1
ATOM 714 N N . GLN A 1 115 ? 20.083 26.449 10.344 1.00 15.48 115 GLN A N 1
ATOM 715 C CA . GLN A 1 115 ? 20.538 27.489 9.440 1.00 15.86 115 GLN A CA 1
ATOM 716 C C . GLN A 1 115 ? 20.296 27.106 7.976 1.00 15.54 115 GLN A C 1
ATOM 717 O O . GLN A 1 115 ? 19.957 27.965 7.151 1.00 14.95 115 GLN A O 1
ATOM 723 N N . ALA A 1 116 ? 20.423 25.814 7.672 1.00 15.22 116 ALA A N 1
ATOM 724 C CA . ALA A 1 116 ? 20.208 25.310 6.311 1.00 15.18 116 ALA A CA 1
ATOM 725 C C . ALA A 1 116 ? 18.745 25.380 5.863 1.00 14.96 116 ALA A C 1
ATOM 726 O O . ALA A 1 116 ? 18.450 25.368 4.670 1.00 15.08 116 ALA A O 1
ATOM 728 N N . ARG A 1 117 ? 17.827 25.445 6.820 1.00 14.64 117 ARG A N 1
ATOM 729 C CA . ARG A 1 117 ? 16.406 25.575 6.518 1.00 14.40 117 ARG A CA 1
ATOM 730 C C . ARG A 1 117 ? 16.072 26.879 5.783 1.00 14.61 117 ARG A C 1
ATOM 731 O O . ARG A 1 117 ? 15.011 26.988 5.164 1.00 15.51 117 ARG A O 1
ATOM 739 N N . LEU A 1 118 ? 16.971 27.860 5.876 1.00 15.13 118 LEU A N 1
ATOM 740 C CA . LEU A 1 118 ? 16.775 29.150 5.214 1.00 15.18 118 LEU A CA 1
ATOM 741 C C . LEU A 1 118 ? 17.107 29.085 3.726 1.00 15.54 118 LEU A C 1
ATOM 742 O O . LEU A 1 118 ? 16.748 29.994 2.959 1.00 15.59 118 LEU A O 1
ATOM 747 N N . ALA A 1 119 ? 17.805 28.030 3.320 1.00 15.34 119 ALA A N 1
ATOM 748 C CA . ALA A 1 119 ? 18.434 28.022 1.992 1.00 15.93 119 ALA A CA 1
ATOM 749 C C . ALA A 1 119 ? 17.445 28.090 0.819 1.00 16.94 119 ALA A C 1
ATOM 750 O O . ALA A 1 119 ? 17.647 28.885 -0.102 1.00 17.15 119 ALA A O 1
ATOM 752 N N . PRO A 1 120 ? 16.382 27.260 0.831 1.00 17.62 120 PRO A N 1
ATOM 753 C CA . PRO A 1 120 ? 15.472 27.294 -0.321 1.00 18.25 120 PRO A CA 1
ATOM 754 C C . PRO A 1 120 ? 14.943 28.696 -0.639 1.00 18.61 120 PRO A C 1
ATOM 755 O O . PRO A 1 120 ? 14.999 29.137 -1.794 1.00 17.93 120 PRO A O 1
ATOM 759 N N . THR A 1 121 ? 14.466 29.405 0.381 1.00 18.23 121 THR A N 1
ATOM 760 C CA . THR A 1 121 ? 13.917 30.742 0.177 1.00 18.24 121 THR A CA 1
ATOM 761 C C . THR A 1 121 ? 15.010 31.743 -0.194 1.00 17.58 121 THR A C 1
ATOM 762 O O . THR A 1 121 ? 14.828 32.554 -1.105 1.00 16.57 121 THR A O 1
ATOM 766 N N . LEU A 1 122 ? 16.143 31.684 0.502 1.00 16.23 122 LEU A N 1
ATOM 767 C CA . LEU A 1 122 ? 17.248 32.595 0.186 1.00 16.41 122 LEU A CA 1
ATOM 768 C C . LEU A 1 122 ? 17.762 32.426 -1.249 1.00 16.55 122 LEU A C 1
ATOM 769 O O . LEU A 1 122 ? 18.068 33.420 -1.908 1.00 16.82 122 LEU A O 1
ATOM 774 N N . ARG A 1 123 ? 17.824 31.180 -1.730 1.00 16.25 123 ARG A N 1
ATOM 775 C CA . ARG A 1 123 ? 18.218 30.907 -3.126 1.00 16.96 123 ARG A CA 1
ATOM 776 C C . ARG A 1 123 ? 17.241 31.534 -4.128 1.00 17.43 123 ARG A C 1
ATOM 777 O O . ARG A 1 123 ? 17.668 32.135 -5.119 1.00 18.37 123 ARG A O 1
ATOM 785 N N . LYS A 1 124 ? 15.944 31.391 -3.858 1.00 18.02 124 LYS A N 1
ATOM 786 C CA . LYS A 1 124 ? 14.899 31.941 -4.724 1.00 19.42 124 LYS A CA 1
ATOM 787 C C . LYS A 1 124 ? 14.967 33.463 -4.752 1.00 18.44 124 LYS A C 1
ATOM 788 O O . LYS A 1 124 ? 14.896 34.083 -5.826 1.00 17.90 124 LYS A O 1
ATOM 794 N N . LYS A 1 125 ? 15.110 34.071 -3.572 1.00 17.58 125 LYS A N 1
ATOM 795 C CA . LYS A 1 125 ? 15.263 35.539 -3.498 1.00 16.97 125 LYS A CA 1
ATOM 796 C C . LYS A 1 125 ? 16.503 36.034 -4.229 1.00 17.09 125 LYS A C 1
ATOM 797 O O . LYS A 1 125 ? 16.424 36.968 -5.034 1.00 16.57 125 LYS A O 1
ATOM 803 N N . ALA A 1 126 ? 17.654 35.423 -3.942 1.00 16.87 126 ALA A N 1
ATOM 804 C CA . ALA A 1 126 ? 18.891 35.803 -4.599 1.00 17.33 126 ALA A CA 1
ATOM 805 C C . ALA A 1 126 ? 18.717 35.760 -6.125 1.00 17.83 126 ALA A C 1
ATOM 806 O O . ALA A 1 126 ? 19.103 36.700 -6.824 1.00 17.64 126 ALA A O 1
ATOM 808 N N . HIS A 1 127 ? 18.103 34.691 -6.627 1.00 18.60 127 HIS A N 1
ATOM 809 C CA . HIS A 1 127 ? 17.824 34.568 -8.072 1.00 19.68 127 HIS A CA 1
ATOM 810 C C . HIS A 1 127 ? 16.903 35.670 -8.589 1.00 19.83 127 HIS A C 1
ATOM 811 O O . HIS A 1 127 ? 17.253 36.366 -9.548 1.00 19.90 127 HIS A O 1
ATOM 818 N N . ASN A 1 128 ? 15.735 35.806 -7.960 1.00 19.69 128 ASN A N 1
ATOM 819 C CA A ASN A 1 128 ? 14.736 36.795 -8.370 0.50 19.89 128 ASN A CA 1
ATOM 820 C CA B ASN A 1 128 ? 14.740 36.795 -8.368 0.50 20.09 128 ASN A CA 1
ATOM 821 C C . ASN A 1 128 ? 15.330 38.198 -8.392 1.00 19.98 128 ASN A C 1
ATOM 822 O O . ASN A 1 128 ? 15.127 38.953 -9.344 1.00 19.62 128 ASN A O 1
ATOM 831 N N . TYR A 1 129 ? 16.076 38.537 -7.346 1.00 19.97 129 TYR A N 1
ATOM 832 C CA . TYR A 1 129 ? 16.696 39.857 -7.249 1.00 20.54 129 TYR A CA 1
ATOM 833 C C . TYR A 1 129 ? 17.832 40.069 -8.257 1.00 21.31 129 TYR A C 1
ATOM 834 O O . TYR A 1 129 ? 17.989 41.169 -8.792 1.00 21.45 129 TYR A O 1
ATOM 843 N N . SER A 1 130 ? 18.616 39.021 -8.521 1.00 21.43 130 SER A N 1
ATOM 844 C CA . SER A 1 130 ? 19.655 39.082 -9.558 1.00 22.04 130 SER A CA 1
ATOM 845 C C . SER A 1 130 ? 19.044 39.345 -10.929 1.00 21.98 130 SER A C 1
ATOM 846 O O . SER A 1 130 ? 19.558 40.170 -11.700 1.00 22.15 130 SER A O 1
ATOM 849 N N . GLU A 1 131 ? 17.933 38.667 -11.214 1.00 22.36 131 GLU A N 1
ATOM 850 C CA . GLU A 1 131 ? 17.230 38.837 -12.490 1.00 22.96 131 GLU A CA 1
ATOM 851 C C . GLU A 1 131 ? 16.668 40.242 -12.677 1.00 22.87 131 GLU A C 1
ATOM 852 O O . GLU A 1 131 ? 16.577 40.727 -13.813 1.00 22.31 131 GLU A O 1
ATOM 858 N N . ARG A 1 132 ? 16.312 40.897 -11.572 1.00 21.45 132 ARG A N 1
ATOM 859 C CA . ARG A 1 132 ? 15.747 42.248 -11.619 1.00 21.12 132 ARG A CA 1
ATOM 860 C C . ARG A 1 132 ? 16.802 43.359 -11.489 1.00 21.06 132 ARG A C 1
ATOM 861 O O . ARG A 1 132 ? 16.490 44.541 -11.641 1.00 20.80 132 ARG A O 1
ATOM 869 N N . GLY A 1 133 ? 18.046 42.982 -11.209 1.00 20.52 133 GLY A N 1
ATOM 870 C CA . GLY A 1 133 ? 19.116 43.962 -11.039 1.00 20.98 133 GLY A CA 1
ATOM 871 C C . GLY A 1 133 ? 19.022 44.691 -9.709 1.00 20.37 133 GLY A C 1
ATOM 872 O O . GLY A 1 133 ? 19.426 45.850 -9.588 1.00 20.79 133 GLY A O 1
ATOM 873 N N . ILE A 1 134 ? 18.467 44.011 -8.709 1.00 19.74 134 ILE A N 1
ATOM 874 C CA . ILE A 1 134 ? 18.377 44.557 -7.346 1.00 19.45 134 ILE A CA 1
ATOM 875 C C . ILE A 1 134 ? 19.718 44.422 -6.626 1.00 19.11 134 ILE A C 1
ATOM 876 O O . ILE A 1 134 ? 20.410 43.402 -6.780 1.00 19.44 134 ILE A O 1
ATOM 881 N N . ASP A 1 135 ? 20.082 45.443 -5.835 1.00 18.58 135 ASP A N 1
ATOM 882 C CA . ASP A 1 135 ? 21.335 45.422 -5.083 1.00 18.08 135 ASP A CA 1
ATOM 883 C C . ASP A 1 135 ? 21.133 44.639 -3.781 1.00 17.07 135 ASP A C 1
ATOM 884 O O . ASP A 1 135 ? 20.630 45.182 -2.789 1.00 16.33 135 ASP A O 1
ATOM 889 N N . HIS A 1 136 ? 21.528 43.369 -3.803 1.00 16.29 136 HIS A N 1
ATOM 890 C CA . HIS A 1 136 ? 21.435 42.500 -2.621 1.00 16.30 136 HIS A CA 1
ATOM 891 C C . HIS A 1 136 ? 22.126 43.154 -1.424 1.00 15.90 136 HIS A C 1
ATOM 892 O O . HIS A 1 136 ? 21.714 42.964 -0.273 1.00 15.43 136 HIS A O 1
ATOM 899 N N . GLY A 1 137 ? 23.182 43.917 -1.705 1.00 15.44 137 GLY A N 1
ATOM 900 C CA . GLY A 1 137 ? 24.022 44.509 -0.667 1.00 15.63 137 GLY A CA 1
ATOM 901 C C . GLY A 1 137 ? 23.423 45.641 0.148 1.00 15.37 137 GLY A C 1
ATOM 902 O O . GLY A 1 137 ? 24.081 46.159 1.057 1.00 15.25 137 GLY A O 1
ATOM 903 N N . GLU A 1 138 ? 22.188 46.031 -0.156 1.00 15.45 138 GLU A N 1
ATOM 904 C CA . GLU A 1 138 ? 21.499 47.052 0.637 1.00 16.34 138 GLU A CA 1
ATOM 905 C C . GLU A 1 138 ? 20.417 46.428 1.522 1.00 16.02 138 GLU A C 1
ATOM 906 O O . GLU A 1 138 ? 19.696 47.140 2.231 1.00 16.81 138 GLU A O 1
ATOM 912 N N . LEU A 1 139 ? 20.326 45.099 1.485 1.00 14.94 139 LEU A N 1
ATOM 913 C CA . LEU A 1 139 ? 19.239 44.387 2.158 1.00 14.10 139 LEU A CA 1
ATOM 914 C C . LEU A 1 139 ? 19.713 43.653 3.406 1.00 13.67 139 LEU A C 1
ATOM 915 O O . LEU A 1 139 ? 20.725 42.947 3.386 1.00 12.86 139 LEU A O 1
ATOM 920 N N . ASP A 1 140 ? 18.959 43.836 4.480 1.00 12.82 140 ASP A N 1
ATOM 921 C CA . ASP A 1 140 ? 19.180 43.135 5.744 1.00 13.21 140 ASP A CA 1
ATOM 922 C C . ASP A 1 140 ? 18.131 42.043 5.896 1.00 13.22 140 ASP A C 1
ATOM 923 O O . ASP A 1 140 ? 16.977 42.315 6.230 1.00 13.63 140 ASP A O 1
ATOM 928 N N . LEU A 1 141 ? 18.521 40.808 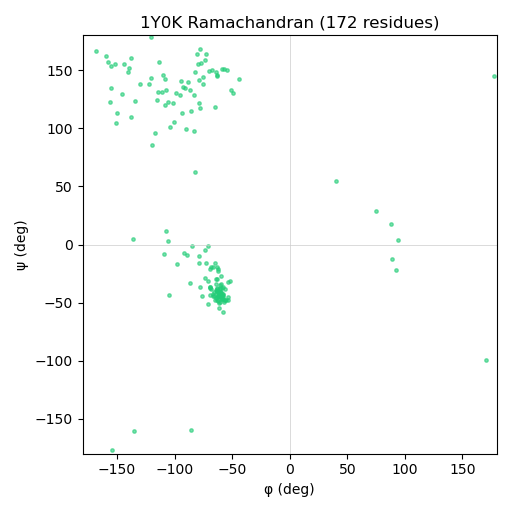5.610 1.00 12.66 141 LEU A N 1
ATOM 929 C CA . LEU A 1 141 ? 17.565 39.707 5.626 1.00 11.93 141 LEU A CA 1
ATOM 930 C C . LEU A 1 141 ? 17.236 39.315 7.060 1.00 11.62 141 LEU A C 1
ATOM 931 O O . LEU A 1 141 ? 18.123 39.262 7.914 1.00 11.37 141 LEU A O 1
ATOM 936 N N . LEU A 1 142 ? 15.957 39.050 7.306 1.00 11.28 142 LEU A N 1
ATOM 937 C CA . LEU A 1 142 ? 15.473 38.683 8.640 1.00 11.17 142 LEU A CA 1
ATOM 938 C C . LEU A 1 142 ? 14.470 37.545 8.522 1.00 11.31 142 LEU A C 1
ATOM 939 O O . LEU A 1 142 ? 13.365 37.735 8.005 1.00 11.49 142 LEU A O 1
ATOM 944 N N . ALA A 1 143 ? 14.875 36.359 8.978 1.00 11.63 143 ALA A N 1
ATOM 945 C CA . ALA A 1 143 ? 14.019 35.172 8.904 1.00 11.90 143 ALA A CA 1
ATOM 946 C C . ALA A 1 143 ? 13.290 34.991 10.215 1.00 12.36 143 ALA A C 1
ATOM 947 O O . ALA A 1 143 ? 13.933 34.993 11.272 1.00 12.32 143 ALA A O 1
ATOM 949 N N . PHE A 1 144 ? 11.964 34.828 10.164 1.00 12.10 144 PHE A N 1
ATOM 950 C CA . PHE A 1 144 ? 11.228 34.355 11.343 1.00 12.32 144 PHE A CA 1
AT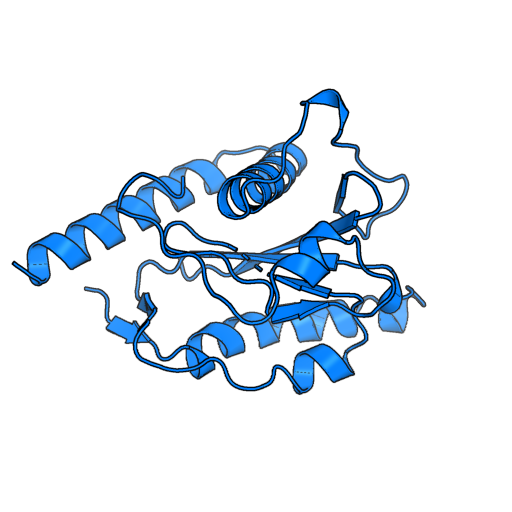OM 951 C C . PHE A 1 144 ? 11.108 32.838 11.220 1.00 12.90 144 PHE A C 1
ATOM 952 O O . PHE A 1 144 ? 10.472 32.326 10.293 1.00 12.52 144 PHE A O 1
ATOM 960 N N . VAL A 1 145 ? 11.780 32.142 12.128 1.00 13.84 145 VAL A N 1
ATOM 961 C CA . VAL A 1 145 ? 11.915 30.699 12.079 1.00 14.93 145 VAL A CA 1
ATOM 962 C C . VAL A 1 145 ? 11.068 30.053 13.188 1.00 15.59 145 VAL A C 1
ATOM 963 O O . VAL A 1 145 ? 11.278 30.300 14.383 1.00 15.33 145 VAL A O 1
ATOM 967 N N . ASN A 1 146 ? 10.125 29.209 12.779 1.00 16.57 146 ASN A N 1
ATOM 968 C CA . ASN A 1 146 ? 9.195 28.589 13.713 1.00 17.80 146 ASN A CA 1
ATOM 969 C C . ASN A 1 146 ? 8.751 27.223 13.200 1.00 18.71 146 ASN A C 1
ATOM 970 O O . ASN A 1 146 ? 7.939 27.127 12.292 1.00 18.42 146 ASN A O 1
ATOM 975 N N . LEU A 1 147 ? 9.304 26.177 13.801 1.00 20.09 147 LEU A N 1
ATOM 976 C CA . LEU A 1 147 ? 9.077 24.808 13.347 1.00 21.30 147 LEU A CA 1
ATOM 977 C C . LEU A 1 147 ? 8.336 24.062 14.435 1.00 22.30 147 LEU A C 1
ATOM 978 O O . LEU A 1 147 ? 8.798 24.025 15.569 1.00 22.65 147 LEU A O 1
ATOM 983 N N . LYS A 1 148 ? 7.188 23.476 14.105 1.00 23.77 148 LYS A N 1
ATOM 984 C CA . LYS A 1 148 ? 6.462 22.683 15.094 1.00 25.73 148 LYS A CA 1
ATOM 985 C C . LYS A 1 148 ? 7.172 21.340 15.337 1.00 25.45 148 LYS A C 1
ATOM 986 O O . LYS A 1 148 ? 7.100 20.789 16.439 1.00 26.12 148 LYS A O 1
ATOM 992 N N . ARG A 1 149 ? 7.879 20.844 14.323 1.00 25.30 149 ARG A N 1
ATOM 993 C CA . ARG A 1 149 ? 8.515 19.520 14.378 1.00 25.63 149 ARG A CA 1
ATOM 994 C C . ARG A 1 149 ? 9.940 19.534 14.949 1.00 24.39 149 ARG A C 1
ATOM 995 O O . ARG A 1 149 ? 10.530 18.472 15.194 1.00 24.43 149 ARG A O 1
ATOM 1003 N N . ALA A 1 150 ? 10.495 20.728 15.157 1.00 22.88 150 ALA A N 1
ATOM 1004 C CA . ALA A 1 150 ? 11.878 20.838 15.600 1.00 21.83 150 ALA A CA 1
ATOM 1005 C C . ALA A 1 150 ? 12.116 21.930 16.646 1.00 21.07 150 ALA A C 1
ATOM 1006 O O . ALA A 1 150 ? 11.389 22.920 16.716 1.00 21.17 150 ALA A O 1
ATOM 1008 N N . VAL A 1 151 ? 13.126 21.711 17.476 1.00 20.48 151 VAL A N 1
ATOM 1009 C CA . VAL A 1 151 ? 13.589 22.715 18.436 1.00 20.19 151 VAL A CA 1
ATOM 1010 C C . VAL A 1 151 ? 15.106 22.804 18.255 1.00 18.99 151 VAL A C 1
ATOM 1011 O O . VAL A 1 151 ? 15.752 21.780 18.070 1.00 18.75 151 VAL A O 1
ATOM 1015 N N . PRO A 1 152 ? 15.684 24.020 18.267 1.00 18.03 152 PRO A N 1
ATOM 1016 C CA . PRO A 1 152 ? 17.143 24.081 18.047 1.00 17.25 152 PRO A CA 1
ATOM 1017 C C . PRO A 1 152 ? 17.927 23.373 19.136 1.00 17.13 152 PRO A C 1
ATOM 1018 O O . PRO A 1 152 ? 17.524 23.382 20.304 1.00 18.17 152 PRO A O 1
ATOM 1022 N N . ASP A 1 153 ? 19.030 22.748 18.751 1.00 16.45 153 ASP A N 1
ATOM 1023 C CA . ASP A 1 153 ? 19.964 22.219 19.724 1.00 16.21 153 ASP A CA 1
ATOM 1024 C C . ASP A 1 153 ? 20.975 23.324 20.012 1.00 15.09 153 ASP A C 1
ATOM 1025 O O . ASP A 1 153 ? 21.898 23.556 19.232 1.00 14.45 153 ASP A O 1
ATOM 1030 N N . PHE A 1 154 ? 20.773 24.021 21.124 1.00 14.99 154 PHE A N 1
ATOM 1031 C CA . PHE A 1 154 ? 21.602 25.165 21.463 1.00 15.89 154 PHE A CA 1
ATOM 1032 C C . PHE A 1 154 ? 23.010 24.781 21.946 1.00 16.17 154 PHE A C 1
ATOM 1033 O O . PHE A 1 154 ? 23.869 25.648 22.160 1.00 16.80 154 PHE A O 1
ATOM 1041 N N . ASN A 1 155 ? 23.255 23.481 22.084 1.00 16.15 155 ASN A N 1
ATOM 1042 C CA . ASN A 1 155 ? 24.588 22.994 22.439 1.00 17.20 155 ASN A CA 1
ATOM 1043 C C . ASN A 1 155 ? 25.509 22.820 21.242 1.00 17.69 155 ASN A C 1
ATOM 1044 O O . ASN A 1 155 ? 26.672 22.431 21.402 1.00 18.11 155 ASN A O 1
ATOM 1049 N N . THR A 1 156 ? 24.980 23.112 20.056 1.00 17.50 156 THR A N 1
ATOM 1050 C CA . THR A 1 156 ? 25.714 22.967 18.803 1.00 18.17 156 THR A CA 1
ATOM 1051 C C . THR A 1 156 ? 26.057 24.357 18.252 1.00 18.41 156 THR A C 1
ATOM 1052 O O . THR A 1 156 ? 25.274 25.303 18.396 1.00 17.78 156 THR A O 1
ATOM 1056 N N . PRO A 1 157 ? 27.249 24.499 17.657 1.00 18.89 157 PRO A N 1
ATOM 1057 C CA . PRO A 1 157 ? 27.675 25.801 17.150 1.00 19.00 157 PRO A CA 1
ATOM 1058 C C . PRO A 1 157 ? 27.122 26.139 15.756 1.00 19.04 157 PRO A C 1
ATOM 1059 O O . PRO A 1 157 ? 26.906 25.241 14.959 1.00 18.53 157 PRO A O 1
ATOM 1063 N N . PHE A 1 158 ? 26.897 27.425 15.486 1.00 19.69 158 PHE A N 1
ATOM 1064 C CA . PHE A 1 158 ? 26.514 27.856 14.135 1.00 19.96 158 PHE A CA 1
ATOM 1065 C C . PHE A 1 158 ? 27.729 27.911 13.219 1.00 20.41 158 PHE A C 1
ATOM 1066 O O . PHE A 1 158 ? 28.689 28.635 13.516 1.00 21.37 158 PHE A O 1
ATOM 1074 N N . PRO A 1 159 ? 27.698 27.149 12.106 1.00 20.47 159 PRO A N 1
ATOM 1075 C CA . PRO A 1 159 ? 28.820 27.198 11.180 1.00 20.64 159 PRO A CA 1
ATOM 1076 C C . PRO A 1 159 ? 28.795 28.512 10.398 1.00 20.68 159 PRO A C 1
ATOM 1077 O O . PRO A 1 159 ? 27.739 29.162 10.333 1.00 19.78 159 PRO A O 1
ATOM 1081 N N . PRO A 1 160 ? 29.949 28.926 9.836 1.00 20.96 160 PRO A N 1
ATOM 1082 C CA . PRO A 1 160 ? 29.954 30.102 8.966 1.00 21.18 160 PRO A CA 1
ATOM 1083 C C . PRO A 1 160 ? 28.872 29.993 7.893 1.00 20.73 160 PRO A C 1
ATOM 1084 O O . PRO A 1 160 ? 28.734 28.938 7.279 1.00 20.97 160 PRO A O 1
ATOM 1088 N N . PRO A 1 161 ? 28.082 31.067 7.697 1.00 20.18 161 PRO A N 1
ATOM 1089 C CA . PRO A 1 161 ? 27.014 31.080 6.705 1.00 20.27 161 PRO A CA 1
ATOM 1090 C C . PRO A 1 161 ? 27.521 31.402 5.297 1.00 20.51 161 PRO A C 1
ATOM 1091 O O . PRO A 1 161 ? 27.098 32.392 4.687 1.00 20.02 161 PRO A O 1
ATOM 1095 N N . THR A 1 162 ? 28.391 30.541 4.777 1.00 20.78 162 THR A N 1
ATOM 1096 C CA . THR A 1 162 ? 29.124 30.837 3.532 1.00 20.87 162 THR A CA 1
ATOM 1097 C C . THR A 1 162 ? 28.230 30.993 2.296 1.00 20.01 162 THR A C 1
ATOM 1098 O O . THR A 1 162 ? 28.444 31.891 1.480 1.00 19.42 162 THR A O 1
ATOM 1102 N N . GLU A 1 163 ? 27.229 30.125 2.155 1.00 18.97 163 GLU A N 1
ATOM 1103 C CA . GLU A 1 163 ? 26.353 30.208 0.994 1.00 18.74 163 GLU A CA 1
ATOM 1104 C C . GLU A 1 163 ? 25.607 31.534 1.014 1.00 18.08 163 GLU A C 1
ATOM 1105 O O . GLU A 1 163 ? 25.405 32.159 -0.022 1.00 18.03 163 GLU A O 1
ATOM 1111 N N . TYR A 1 164 ? 25.204 31.966 2.204 1.00 17.32 164 TYR A N 1
ATOM 1112 C CA . TYR A 1 164 ? 24.380 33.164 2.310 1.00 16.75 164 TYR A CA 1
ATOM 1113 C C . TYR A 1 164 ? 25.230 34.425 2.163 1.00 16.18 164 TYR A C 1
ATOM 1114 O O . TYR A 1 164 ? 24.792 35.408 1.563 1.00 15.90 164 TYR A O 1
ATOM 1123 N N . LEU A 1 165 ? 26.445 34.380 2.696 1.00 16.26 165 LEU A N 1
ATOM 1124 C CA . LEU A 1 165 ? 27.439 35.435 2.440 1.00 16.82 165 LEU A CA 1
ATOM 1125 C C . LEU A 1 165 ? 27.652 35.620 0.936 1.00 17.27 165 LEU A C 1
ATOM 1126 O O . LEU A 1 165 ? 27.624 36.745 0.431 1.00 17.00 165 LEU A O 1
ATOM 1131 N N . ARG A 1 166 ? 27.835 34.511 0.222 1.00 17.75 166 ARG A N 1
ATOM 1132 C CA . ARG A 1 166 ? 28.048 34.552 -1.230 1.00 18.75 166 ARG A CA 1
ATOM 1133 C C . ARG A 1 166 ? 26.863 35.129 -2.031 1.00 18.24 166 ARG A C 1
ATOM 1134 O O . ARG A 1 166 ? 27.045 35.617 -3.145 1.00 18.66 166 ARG A O 1
ATOM 1142 N N . GLN A 1 167 ? 25.659 35.092 -1.463 1.00 17.83 167 GLN A N 1
ATOM 1143 C CA . GLN A 1 167 ? 24.463 35.643 -2.133 1.00 17.46 167 GLN A CA 1
ATOM 1144 C C . GLN A 1 167 ? 24.433 37.178 -2.159 1.00 17.36 167 GLN A C 1
ATOM 1145 O O . GLN A 1 167 ? 23.646 37.783 -2.911 1.00 17.97 167 GLN A O 1
ATOM 1151 N N . GLY A 1 168 ? 25.274 37.793 -1.328 1.00 16.95 168 GLY A N 1
ATOM 1152 C CA . GLY A 1 168 ? 25.533 39.235 -1.378 1.00 16.21 168 GLY A CA 1
ATOM 1153 C C . GLY A 1 168 ? 24.719 40.142 -0.473 1.00 15.98 168 GLY A C 1
ATOM 1154 O O . GLY A 1 168 ? 24.868 41.366 -0.539 1.00 16.00 168 GLY A O 1
ATOM 1155 N N . TRP A 1 169 ? 23.869 39.568 0.380 1.00 14.60 169 TRP A N 1
ATOM 1156 C CA . TRP A 1 169 ? 23.094 40.367 1.351 1.00 14.20 169 TRP A CA 1
ATOM 1157 C C . TRP A 1 169 ? 23.992 41.201 2.261 1.00 13.72 169 TRP A C 1
ATOM 1158 O O . TRP A 1 169 ? 25.111 40.800 2.575 1.00 13.12 169 TRP A O 1
ATOM 1169 N N . ARG A 1 170 ? 23.484 42.345 2.724 1.00 13.14 170 ARG A N 1
ATOM 1170 C CA . ARG A 1 170 ? 24.238 43.160 3.675 1.00 12.82 170 ARG A CA 1
ATOM 1171 C C . ARG A 1 170 ? 24.359 42.486 5.049 1.00 12.81 170 ARG A C 1
ATOM 1172 O O . ARG A 1 170 ? 25.388 42.588 5.725 1.00 12.96 170 ARG A O 1
ATOM 1180 N N . SER A 1 171 ? 23.294 41.800 5.445 1.00 12.18 171 SER A N 1
ATOM 1181 C CA . SER A 1 171 ? 23.239 41.104 6.728 1.00 11.80 171 SER A CA 1
ATOM 1182 C C . SER A 1 171 ? 22.153 40.034 6.671 1.00 11.65 171 SER A C 1
ATOM 1183 O O . SER A 1 171 ? 21.289 40.051 5.788 1.00 11.38 171 SER A O 1
ATOM 1186 N N . LEU A 1 172 ? 22.229 39.088 7.603 1.00 11.72 172 LEU A N 1
ATOM 1187 C CA . LEU A 1 172 ? 21.224 38.037 7.703 1.00 11.51 172 LEU A CA 1
ATOM 1188 C C . LEU A 1 172 ? 21.083 37.734 9.171 1.00 11.49 172 LEU A C 1
ATOM 1189 O O . LEU A 1 172 ? 22.078 37.503 9.856 1.00 11.10 172 LEU A O 1
ATOM 1194 N N . SER A 1 173 ? 19.838 37.737 9.627 1.00 11.77 173 SER A N 1
ATOM 1195 C CA . SER A 1 173 ? 19.504 37.463 11.015 1.00 12.02 173 SER A CA 1
ATOM 1196 C C . SER A 1 173 ? 18.322 36.511 11.069 1.00 12.44 173 SER A C 1
ATOM 1197 O O . SER A 1 173 ? 17.541 36.428 10.115 1.00 12.18 173 SER A O 1
ATOM 1208 N N . VAL A 1 175 ? 15.111 35.123 13.856 1.00 12.58 175 VAL A N 1
ATOM 1209 C CA . VAL A 1 175 ? 14.391 35.247 15.121 1.00 12.82 175 VAL A CA 1
ATOM 1210 C C . VAL A 1 175 ? 13.266 34.220 15.130 1.00 13.25 175 VAL A C 1
ATOM 1211 O O . VAL A 1 175 ? 12.684 33.916 14.099 1.00 13.30 175 VAL A O 1
ATOM 1215 N N . GLY A 1 176 ? 12.983 33.667 16.303 1.00 13.67 176 GLY A N 1
ATOM 1216 C CA . GLY A 1 176 ? 11.837 32.784 16.468 1.00 13.96 176 GLY A CA 1
ATOM 1217 C C . GLY A 1 176 ? 11.403 32.835 17.915 1.00 14.19 176 GLY A C 1
ATOM 1218 O O . GLY A 1 176 ? 11.966 33.581 18.704 1.00 14.25 176 GLY A O 1
ATOM 1219 N N . PRO A 1 177 ? 10.392 32.035 18.279 1.00 14.95 177 PRO A N 1
ATOM 1220 C CA . PRO A 1 177 ? 9.945 32.074 19.667 1.00 15.40 177 PRO A CA 1
ATOM 1221 C C . PRO A 1 177 ? 11.048 31.699 20.666 1.00 15.83 177 PRO A C 1
ATOM 1222 O O . PRO A 1 177 ? 11.028 32.171 21.809 1.00 17.34 177 PRO A O 1
ATOM 1226 N N . THR A 1 178 ? 12.025 30.898 20.245 1.00 15.14 178 THR A N 1
ATOM 1227 C CA . THR A 1 178 ? 13.045 30.419 21.192 1.00 15.89 178 THR A CA 1
ATOM 1228 C C . THR A 1 178 ? 14.366 31.187 21.197 1.00 15.13 178 THR A C 1
ATOM 1229 O O . THR A 1 178 ? 15.144 31.048 22.136 1.00 15.60 178 THR A O 1
ATOM 1233 N N . PHE A 1 179 ? 14.636 31.975 20.156 1.00 14.46 179 PHE A N 1
ATOM 1234 C CA . PHE A 1 179 ? 15.967 32.587 20.040 1.00 13.85 179 PHE A CA 1
ATOM 1235 C C . PHE A 1 179 ? 16.023 33.673 18.978 1.00 13.00 179 PHE A C 1
ATOM 1236 O O . PHE A 1 179 ? 15.115 33.799 18.164 1.00 12.21 179 PHE A O 1
ATOM 1244 N N . ALA A 1 180 ? 17.104 34.451 19.008 1.00 12.29 180 ALA A N 1
ATOM 1245 C CA . ALA A 1 180 ? 17.454 35.365 17.916 1.00 11.15 180 ALA A CA 1
ATOM 1246 C C . ALA A 1 180 ? 18.964 35.322 17.720 1.00 11.62 180 ALA A C 1
ATOM 1247 O O . ALA A 1 180 ? 19.727 35.083 18.667 1.00 11.50 180 ALA A O 1
ATOM 1249 N N . ARG A 1 181 ? 19.399 35.516 16.481 1.00 11.33 181 ARG A N 1
ATOM 1250 C CA . ARG A 1 181 ? 20.820 35.565 16.191 1.00 11.72 181 ARG A CA 1
ATOM 1251 C C . ARG A 1 181 ? 21.063 36.375 14.928 1.00 11.59 181 ARG A C 1
ATOM 1252 O O . ARG A 1 181 ? 20.367 36.198 13.926 1.00 11.94 181 ARG A O 1
ATOM 1260 N N . VAL A 1 182 ? 22.049 37.261 14.991 1.00 11.44 182 VAL A N 1
ATOM 1261 C CA . VAL A 1 182 ? 22.571 37.903 13.784 1.00 12.18 182 VAL A CA 1
ATOM 1262 C C . VAL A 1 182 ? 23.630 36.947 13.215 1.00 12.23 182 VAL A C 1
ATOM 1263 O O . VAL A 1 182 ? 24.655 36.684 13.869 1.00 13.24 182 VAL A O 1
ATOM 1267 N N . LEU A 1 183 ? 23.371 36.395 12.025 1.00 12.67 183 LEU A N 1
ATOM 1268 C CA . LEU A 1 183 ? 24.297 35.426 11.411 1.00 13.08 183 LEU A CA 1
ATOM 1269 C C . LEU A 1 183 ? 25.526 36.095 10.825 1.00 13.69 183 LEU A C 1
ATOM 1270 O O . LEU A 1 183 ? 26.641 35.598 10.992 1.00 13.45 183 LEU A O 1
ATOM 1275 N N . PHE A 1 184 ? 25.315 37.206 10.121 1.00 13.23 184 PHE A N 1
ATOM 1276 C CA . PHE A 1 184 ? 26.414 38.032 9.634 1.00 13.81 184 PHE A CA 1
ATOM 1277 C C . PHE A 1 184 ? 25.924 39.439 9.361 1.00 13.84 184 PHE A C 1
ATOM 1278 O O . PHE A 1 184 ? 24.734 39.663 9.159 1.00 13.52 184 PHE A O 1
ATOM 1286 N N . ALA A 1 185 ? 26.850 40.396 9.367 1.00 14.53 185 ALA A N 1
ATOM 1287 C CA . ALA A 1 185 ? 26.505 41.769 9.030 1.00 15.41 185 ALA A CA 1
ATOM 1288 C C . ALA A 1 185 ? 27.756 42.470 8.540 1.00 16.40 185 ALA A C 1
ATOM 1289 O O . ALA A 1 185 ? 28.776 42.483 9.242 1.00 16.61 185 ALA A O 1
ATOM 1291 N N . HIS A 1 186 ? 27.688 42.999 7.320 1.00 17.41 186 HIS A N 1
ATOM 1292 C CA . HIS A 1 186 ? 28.825 43.693 6.723 1.00 19.24 186 HIS A CA 1
ATOM 1293 C C . HIS A 1 186 ? 29.054 45.051 7.376 1.00 20.01 186 HIS A C 1
ATOM 1294 O O . HIS A 1 186 ? 28.179 45.587 8.050 1.00 19.76 186 HIS A O 1
ATOM 1301 N N . SER A 1 187 ? 30.236 45.618 7.144 1.00 21.71 187 SER A N 1
ATOM 1302 C CA . SER A 1 187 ? 30.623 46.887 7.764 1.00 23.41 187 SER A CA 1
ATOM 1303 C C . SER A 1 187 ? 29.604 48.017 7.590 1.00 23.43 187 SER A C 1
ATOM 1304 O O . SER A 1 187 ? 29.470 48.876 8.471 1.00 24.77 187 SER A O 1
ATOM 1307 N N . GLY A 1 188 ? 28.883 48.009 6.470 1.00 23.73 188 GLY A N 1
ATOM 1308 C CA . GLY A 1 188 ? 27.847 49.008 6.184 1.00 23.62 188 GLY A CA 1
ATOM 1309 C C . GLY A 1 188 ? 26.507 48.815 6.877 1.00 22.96 188 GLY A C 1
ATOM 1310 O O . GLY A 1 188 ? 25.655 49.704 6.844 1.00 22.84 188 GLY A O 1
ATOM 1311 N N . ALA A 1 189 ? 26.319 47.657 7.508 1.00 22.52 189 ALA A N 1
ATOM 1312 C CA . ALA A 1 189 ? 25.077 47.340 8.213 1.00 22.19 189 ALA A CA 1
ATOM 1313 C C . ALA A 1 189 ? 24.915 48.229 9.443 1.00 22.31 189 ALA A C 1
ATOM 1314 O O . ALA A 1 189 ? 25.915 48.669 10.018 1.00 22.20 189 ALA A O 1
ATOM 1316 N N . PRO A 1 190 ? 23.659 48.529 9.826 1.00 22.72 190 PRO A N 1
ATOM 1317 C CA . PRO A 1 190 ? 23.390 49.252 11.067 1.00 22.63 190 PRO A CA 1
ATOM 1318 C C . PRO A 1 190 ? 24.211 48.736 12.238 1.00 22.35 190 PRO A C 1
ATOM 1319 O O . PRO A 1 190 ? 24.434 47.529 12.369 1.00 21.80 190 PRO A O 1
ATOM 1323 N N . GLU A 1 191 ? 24.654 49.649 13.093 1.00 22.22 191 GLU A N 1
ATOM 1324 C CA . GLU A 1 191 ? 25.522 49.274 14.199 1.00 22.92 191 GLU A CA 1
ATOM 1325 C C . GLU A 1 191 ? 24.887 48.252 15.149 1.00 21.74 191 GLU A C 1
ATOM 1326 O O . GLU A 1 191 ? 25.594 47.386 15.676 1.00 21.26 191 GLU A O 1
ATOM 1332 N N . PHE A 1 192 ? 23.567 48.324 15.347 1.00 21.41 192 PHE A N 1
ATOM 1333 C CA . PHE A 1 192 ? 22.888 47.379 16.237 1.00 21.13 192 PHE A CA 1
ATOM 1334 C C . PHE A 1 192 ? 22.985 45.930 15.755 1.00 20.76 192 PHE A C 1
ATOM 1335 O O . PHE A 1 192 ? 23.004 45.008 16.561 1.00 20.93 192 PHE A O 1
ATOM 1343 N N . LEU A 1 193 ? 23.073 45.736 14.443 1.00 20.31 193 LEU A N 1
ATOM 1344 C C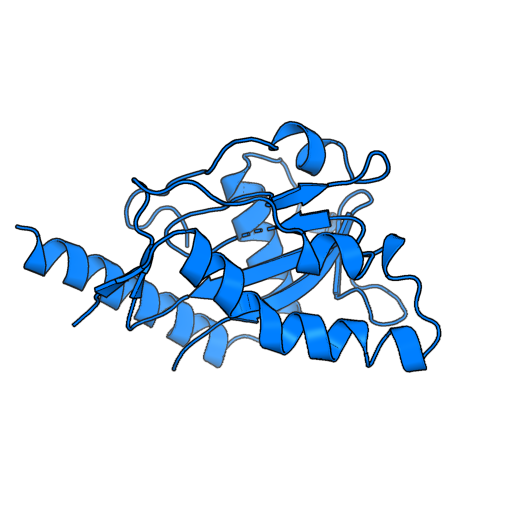A . LEU A 1 193 ? 23.336 44.404 13.902 1.00 19.76 193 LEU A CA 1
ATOM 1345 C C . LEU A 1 193 ? 24.775 43.956 14.180 1.00 19.50 193 LEU A C 1
ATOM 1346 O O . LEU A 1 193 ? 25.007 42.870 14.702 1.00 18.73 193 LEU A O 1
ATOM 1351 N N . ARG A 1 194 ? 25.735 44.814 13.842 1.00 19.34 194 ARG A N 1
ATOM 1352 C CA . ARG A 1 194 ? 27.147 44.495 14.020 1.00 19.43 194 ARG A CA 1
ATOM 1353 C C . ARG A 1 194 ? 27.505 44.226 15.477 1.00 19.14 194 ARG A C 1
ATOM 1354 O O . ARG A 1 194 ? 28.290 43.321 15.774 1.00 18.81 194 ARG A O 1
ATOM 1362 N N . ALA A 1 195 ? 26.875 44.985 16.372 1.00 19.10 195 ALA A N 1
ATOM 1363 C CA . ALA A 1 195 ? 27.087 44.859 17.819 1.00 19.45 195 ALA A CA 1
ATOM 1364 C C . ALA A 1 195 ? 26.686 43.499 18.391 1.00 19.11 195 ALA A C 1
ATOM 1365 O O . ALA A 1 195 ? 27.163 43.101 19.456 1.00 19.13 195 ALA A O 1
ATOM 1367 N N . ASN A 1 196 ? 25.832 42.778 17.673 1.00 18.83 196 ASN A 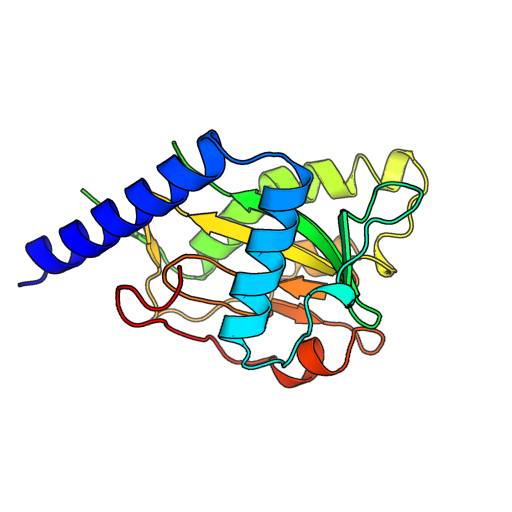N 1
ATOM 1368 C CA . ASN A 1 196 ? 25.293 41.515 18.155 1.00 18.44 196 ASN A CA 1
ATOM 1369 C C . ASN A 1 196 ? 25.835 40.252 17.466 1.00 17.92 196 ASN A C 1
ATOM 1370 O O . ASN A 1 196 ? 25.306 39.182 17.629 1.00 18.10 196 ASN A O 1
ATOM 1375 N N . LEU A 1 197 ? 26.889 40.407 16.678 1.00 17.60 197 LEU A N 1
ATOM 1376 C CA . LEU A 1 197 ? 27.585 39.263 16.118 1.00 17.99 197 LEU A CA 1
ATOM 1377 C C . LEU A 1 197 ? 28.216 38.408 17.209 1.00 18.44 197 LEU A C 1
ATOM 1378 O O . LEU A 1 197 ? 28.634 38.920 18.226 1.00 19.72 197 LEU A O 1
ATOM 1383 N N . GLY A 1 198 ? 28.291 37.105 16.971 1.00 18.74 198 GLY A N 1
ATOM 1384 C CA . GLY A 1 198 ? 29.068 36.209 17.803 1.00 19.70 198 GLY A CA 1
ATOM 1385 C C . GLY A 1 198 ? 28.326 35.642 19.004 1.00 20.00 198 GLY A C 1
ATOM 1386 O O . GLY A 1 198 ? 28.931 35.152 19.938 1.00 20.03 198 GLY A O 1
ATOM 1387 N N . ARG A 1 199 ? 27.005 35.731 18.961 1.00 20.61 199 ARG A N 1
ATOM 1388 C CA . ARG A 1 199 ? 26.180 35.404 20.110 1.00 21.01 199 ARG A CA 1
ATOM 1389 C C . ARG A 1 199 ? 24.797 35.012 19.660 1.00 19.52 199 ARG A C 1
ATOM 1390 O O . ARG A 1 199 ? 24.360 35.418 18.607 1.00 19.18 199 ARG A O 1
ATOM 1398 N N . SER A 1 200 ? 24.141 34.208 20.471 1.00 17.74 200 SER A N 1
ATOM 1399 C CA . SER A 1 200 ? 22.744 33.886 20.278 1.00 16.41 200 SER A CA 1
ATOM 1400 C C . SER A 1 200 ? 21.972 34.323 21.517 1.00 15.66 200 SER A C 1
ATOM 1401 O O . SER A 1 200 ? 22.471 34.238 22.625 1.00 15.10 200 SER A O 1
ATOM 1404 N N . ILE A 1 201 ? 20.756 34.807 21.299 1.00 14.69 201 ILE A N 1
ATOM 1405 C CA . ILE A 1 201 ? 19.877 35.119 22.419 1.00 14.74 201 ILE A CA 1
ATOM 1406 C C . ILE A 1 201 ? 18.839 34.021 22.626 1.00 14.41 201 ILE A C 1
ATOM 1407 O O . ILE A 1 201 ? 18.041 33.731 21.734 1.00 13.50 201 ILE A O 1
ATOM 1412 N N . LEU A 1 202 ? 18.831 33.437 23.806 1.00 14.10 202 LEU A N 1
ATOM 1413 C CA . LEU A 1 202 ? 17.892 32.374 24.085 1.00 16.53 202 LEU A CA 1
ATOM 1414 C C . LEU A 1 202 ? 16.788 32.874 24.981 1.00 16.90 202 LEU A C 1
ATOM 1415 O O . LEU A 1 202 ? 17.051 33.342 26.073 1.00 17.64 202 LEU A O 1
ATOM 1420 N N . PHE A 1 203 ? 15.559 32.742 24.508 1.00 17.30 203 PHE A N 1
ATOM 1421 C CA . PHE A 1 203 ? 14.408 33.152 25.270 1.00 18.57 203 PHE A CA 1
ATOM 1422 C C . PHE A 1 203 ? 13.933 32.059 26.196 1.00 18.95 203 PHE A C 1
ATOM 1423 O O . PHE A 1 203 ? 13.759 30.926 25.777 1.00 18.16 203 PHE A O 1
ATOM 1431 N N . ASP A 1 204 ? 13.683 32.426 27.443 1.00 18.85 204 ASP A N 1
ATOM 1432 C CA . ASP A 1 204 ? 12.772 31.663 28.277 1.00 20.19 204 ASP A CA 1
ATOM 1433 C C . ASP A 1 204 ? 11.403 31.489 27.633 1.00 20.83 204 ASP A C 1
ATOM 1434 O O . ASP A 1 204 ? 10.963 32.327 26.868 1.00 21.01 204 ASP A O 1
ATOM 1439 N N . ALA A 1 205 ? 10.739 30.390 27.948 1.00 22.28 205 ALA A N 1
ATOM 1440 C CA . ALA A 1 205 ? 9.398 30.178 27.448 1.00 23.17 205 ALA A CA 1
ATOM 1441 C C . ALA A 1 205 ? 8.533 31.407 27.691 1.00 23.76 205 ALA A C 1
ATOM 1442 O O . ALA A 1 205 ? 8.502 31.941 28.782 1.00 24.36 205 ALA A O 1
ATOM 1444 N N . GLY A 1 206 ? 7.845 31.849 26.644 1.00 24.55 206 GLY A N 1
ATOM 1445 C CA . GLY A 1 206 ? 6.921 32.986 26.744 1.00 25.12 206 GLY A CA 1
ATOM 1446 C C . GLY A 1 206 ? 7.520 34.365 26.500 1.00 25.76 206 GLY A C 1
ATOM 1447 O O . GLY A 1 206 ? 6.786 35.349 26.327 1.00 26.37 206 GLY A O 1
ATOM 1448 N N . VAL A 1 207 ? 8.848 34.451 26.479 1.00 25.35 207 VAL A N 1
ATOM 1449 C CA . VAL A 1 207 ? 9.519 35.753 26.394 1.00 25.52 207 VAL A CA 1
ATOM 1450 C C . VAL A 1 207 ? 9.701 36.219 24.944 1.00 26.28 207 VAL A C 1
ATOM 1451 O O . VAL A 1 207 ? 9.660 37.428 24.654 1.00 25.94 207 VAL A O 1
ATOM 1455 N N . GLY A 1 208 ? 9.898 35.257 24.049 1.00 26.98 208 GLY A N 1
ATOM 1456 C CA . GLY A 1 208 ? 10.175 35.543 22.645 1.00 28.47 208 GLY A CA 1
ATOM 1457 C C . GLY A 1 208 ? 9.022 36.200 21.915 1.00 29.69 208 GLY A C 1
ATOM 1458 O O . GLY A 1 208 ? 9.227 37.126 21.123 1.00 30.10 208 GLY A O 1
ATOM 1459 N N . LEU A 1 209 ? 7.809 35.728 22.192 1.00 30.53 209 LEU A N 1
ATOM 1460 C CA . LEU A 1 209 ? 6.617 36.203 21.494 1.00 31.40 209 LEU A CA 1
ATOM 1461 C C . LEU A 1 209 ? 6.015 37.418 22.186 1.00 31.89 209 LEU A C 1
ATOM 1462 O O . LEU A 1 209 ? 5.200 38.129 21.596 1.00 32.42 209 LEU A O 1
#

Organism: Pseudomonas aeruginosa (strain ATCC 15692 / DSM 22644 / CIP 104116 / JCM 14847 / LMG 12228 / 1C / PRS 101 / PAO1) (NCBI:txid208964)